Protein AF-A0A7V5U7F6-F1 (afdb_monomer_lite)

Foldseek 3Di:
DDDDPVNVVVVVVVVVVVVVVVVVVVVVCVVVVHPDDDCVVPVPVVVVVVVVVVVVVVVVVVVVVVVVVVVVVVVVVVVVVLVVVLVVVLVVLVVVLPDPPDDPVRNVVSVVVNVVSVD

Secondary structure (DSSP, 8-state):
----HHHHHHHHHHHHHHHHHHHHHHHHHHHH--S--STTT-HHHHHHHHHHHHHHHHHHHHHHHHHHHHHHHHHHHHHHHHHHHHHHHHHHHHHHHT-TTS-HHHHHHHHHHHHHHH-

Sequence (119 aa):
MRITQQMLVRGALRDLNDSSQILAKLQSQLSSGKAIQTPSDDPFGTERALRFRQEIQALSVCRENMDLSKDWLNAADTTLSKVTDMLVQARAIGMRGADDAIGQEARAALAAQVSEMLG

Structure (mmCIF, N/CA/C/O backbone):
data_AF-A0A7V5U7F6-F1
#
_entry.id   AF-A0A7V5U7F6-F1
#
loop_
_atom_site.group_PDB
_atom_site.id
_atom_site.type_symbol
_atom_site.label_atom_id
_atom_site.label_alt_id
_atom_site.label_comp_id
_atom_site.label_asym_id
_atom_site.label_entity_id
_atom_site.label_seq_id
_atom_site.pdbx_PDB_ins_code
_atom_site.Cartn_x
_atom_site.Cartn_y
_atom_site.Cartn_z
_atom_site.occupancy
_atom_site.B_iso_or_equiv
_atom_site.auth_seq_id
_atom_site.auth_comp_id
_atom_site.auth_asym_id
_atom_site.auth_atom_id
_atom_site.pdbx_PDB_model_num
ATOM 1 N N . MET A 1 1 ? -34.428 0.109 62.008 1.00 51.06 1 MET A N 1
ATOM 2 C CA . MET A 1 1 ? -34.818 0.897 60.815 1.00 51.06 1 MET A CA 1
ATOM 3 C C . MET A 1 1 ? -36.071 0.286 60.206 1.00 51.06 1 MET A C 1
ATOM 5 O O . MET A 1 1 ? -36.113 -0.930 60.081 1.00 51.06 1 MET A O 1
ATOM 9 N N . ARG A 1 2 ? -37.098 1.082 59.877 1.00 66.62 2 ARG A N 1
ATOM 10 C CA . ARG A 1 2 ? -38.350 0.573 59.289 1.00 66.62 2 ARG A CA 1
ATOM 11 C C . ARG A 1 2 ? -38.252 0.639 57.770 1.00 66.62 2 ARG A C 1
ATOM 13 O O . ARG A 1 2 ?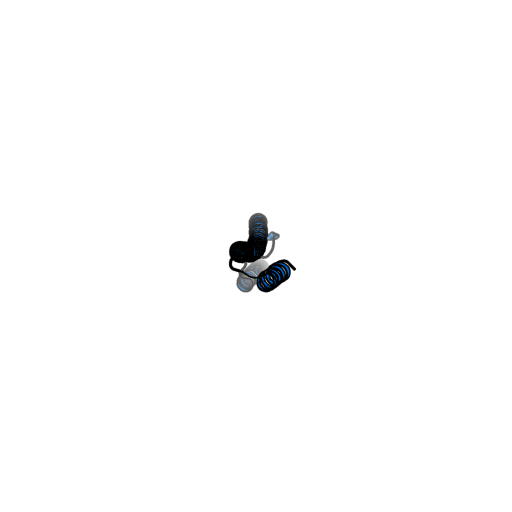 -38.216 1.733 57.214 1.00 66.62 2 ARG A O 1
ATOM 20 N N . ILE A 1 3 ? -38.204 -0.515 57.110 1.00 61.59 3 ILE A N 1
ATOM 21 C CA . ILE A 1 3 ? -38.308 -0.569 55.653 1.00 61.59 3 ILE A CA 1
ATOM 22 C C . ILE A 1 3 ? -39.775 -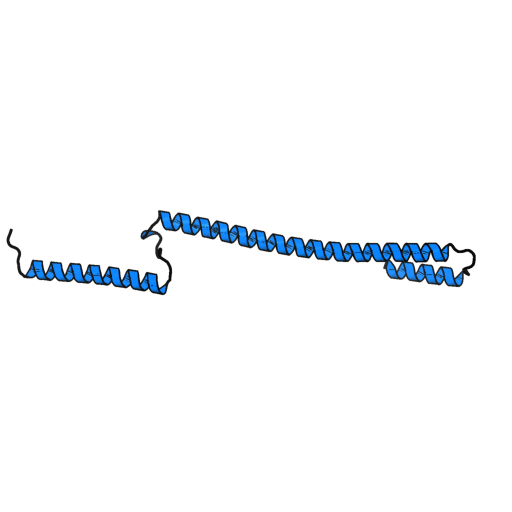0.331 55.289 1.00 61.59 3 ILE A C 1
ATOM 24 O O . ILE A 1 3 ? -40.650 -1.086 55.703 1.00 61.59 3 ILE A O 1
ATOM 28 N N . THR A 1 4 ? -40.070 0.769 54.598 1.00 82.00 4 THR A N 1
ATOM 29 C CA . THR A 1 4 ? -41.429 1.090 54.144 1.00 82.00 4 THR A CA 1
ATOM 30 C C . THR A 1 4 ? -41.657 0.525 52.745 1.00 82.00 4 THR A C 1
ATOM 32 O O . THR A 1 4 ? -40.723 0.426 51.951 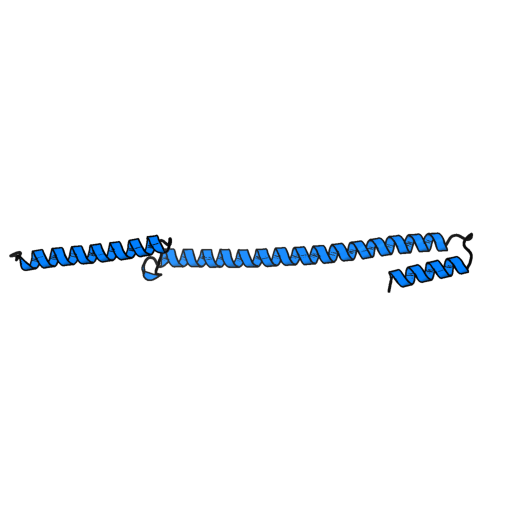1.00 82.00 4 THR A O 1
ATOM 35 N N . GLN A 1 5 ? -42.909 0.199 52.409 1.00 77.25 5 GLN A N 1
ATOM 36 C CA . GLN A 1 5 ? -43.301 -0.274 51.073 1.00 77.25 5 GLN A CA 1
ATOM 37 C C . GLN A 1 5 ? -42.786 0.653 49.954 1.00 77.25 5 GLN A C 1
ATOM 39 O O . GLN A 1 5 ? -42.343 0.192 48.908 1.00 77.25 5 GLN A O 1
ATOM 44 N N . GLN A 1 6 ? -42.764 1.968 50.204 1.00 82.50 6 GLN A N 1
ATOM 45 C CA . GLN A 1 6 ? -42.201 2.958 49.282 1.00 82.50 6 GLN A CA 1
ATOM 46 C C . GLN A 1 6 ? -40.689 2.805 49.060 1.00 82.50 6 GLN A C 1
ATOM 48 O O . GLN A 1 6 ? -40.225 3.074 47.957 1.00 82.50 6 GLN A O 1
ATOM 53 N N . MET A 1 7 ? -39.911 2.376 50.060 1.00 85.06 7 MET A N 1
ATOM 54 C CA . MET A 1 7 ? -38.482 2.099 49.871 1.00 85.06 7 MET A CA 1
ATOM 55 C C . MET A 1 7 ? -38.251 0.828 49.050 1.00 85.06 7 MET A C 1
ATOM 57 O O . MET A 1 7 ? -37.365 0.831 48.203 1.00 85.06 7 MET A O 1
ATOM 61 N N . LEU A 1 8 ? -39.081 -0.207 49.225 1.00 84.94 8 LEU A N 1
ATOM 62 C CA . LEU A 1 8 ? -39.041 -1.416 48.388 1.00 84.94 8 LEU A CA 1
ATOM 63 C C . LEU A 1 8 ? -39.363 -1.104 46.921 1.00 84.94 8 LEU A C 1
ATOM 65 O O . LEU A 1 8 ? -38.617 -1.501 46.032 1.00 84.94 8 LEU A O 1
ATOM 69 N N . VAL A 1 9 ? -40.425 -0.334 46.666 1.00 89.06 9 VAL A N 1
ATOM 70 C CA . VAL A 1 9 ? -40.805 0.071 45.301 1.00 89.06 9 VAL A CA 1
ATOM 71 C C . VAL A 1 9 ? -39.728 0.951 44.657 1.00 89.06 9 VAL A C 1
ATOM 73 O O . VAL A 1 9 ? -39.400 0.759 43.491 1.00 89.06 9 VAL A O 1
ATOM 76 N N . ARG A 1 10 ? -39.127 1.890 45.404 1.00 90.62 10 ARG A N 1
ATOM 77 C CA . ARG A 1 10 ? -38.013 2.710 44.890 1.00 90.62 10 ARG A CA 1
ATOM 78 C C . ARG A 1 10 ? -36.753 1.893 44.605 1.00 90.62 10 ARG A C 1
ATOM 80 O O . ARG A 1 10 ? -36.058 2.223 43.652 1.00 90.62 10 ARG A O 1
ATOM 87 N N . GLY A 1 11 ? -36.461 0.872 45.413 1.00 91.31 11 GLY A N 1
ATOM 88 C CA . GLY A 1 11 ? -35.364 -0.066 45.164 1.00 91.31 11 GLY A CA 1
ATOM 89 C C . GLY A 1 11 ? -35.576 -0.821 43.855 1.00 91.31 11 GLY A C 1
ATOM 90 O O . GLY A 1 11 ? -34.767 -0.696 42.947 1.00 91.31 11 GLY A O 1
ATOM 91 N N . ALA A 1 12 ? -36.740 -1.457 43.701 1.00 91.12 12 ALA A N 1
ATOM 92 C CA . ALA A 1 12 ? -37.089 -2.182 42.480 1.00 91.12 12 ALA A CA 1
ATOM 93 C C . ALA A 1 12 ? -37.054 -1.293 41.221 1.00 91.12 12 ALA A C 1
ATOM 95 O O . ALA A 1 12 ? -36.560 -1.714 40.181 1.00 91.12 12 ALA A O 1
ATOM 96 N N . LEU A 1 13 ? -37.536 -0.046 41.304 1.00 93.62 13 LEU A N 1
ATOM 97 C CA . LEU A 1 13 ? -37.458 0.906 40.187 1.00 93.62 13 LEU A CA 1
ATOM 98 C C . LEU A 1 13 ? -36.021 1.325 39.849 1.00 93.62 13 LEU A C 1
ATOM 100 O O . LEU A 1 13 ? -35.740 1.626 38.689 1.00 93.62 13 LEU A O 1
ATOM 104 N N . ARG A 1 14 ? -35.120 1.373 40.834 1.00 95.44 14 ARG A N 1
ATOM 105 C CA . ARG A 1 14 ? -33.698 1.645 40.602 1.00 95.44 14 ARG A CA 1
ATOM 106 C C . ARG A 1 14 ? -33.046 0.467 39.888 1.00 95.44 14 ARG A C 1
ATOM 108 O O . ARG A 1 14 ? -32.477 0.671 38.825 1.00 95.44 14 ARG A O 1
ATOM 115 N N . ASP A 1 15 ? -33.258 -0.746 40.388 1.00 93.81 15 ASP A N 1
ATOM 116 C CA . ASP A 1 15 ? -32.700 -1.970 39.802 1.00 93.81 15 ASP A CA 1
ATOM 117 C C . ASP A 1 15 ? -33.172 -2.180 38.349 1.00 93.81 15 ASP A C 1
ATOM 119 O O . ASP A 1 15 ? -32.410 -2.616 37.481 1.00 93.81 15 ASP A O 1
ATOM 123 N N . LEU A 1 16 ? -34.429 -1.827 38.055 1.00 94.88 16 LEU A N 1
ATOM 124 C CA . LEU A 1 16 ? -35.007 -1.914 36.710 1.00 94.88 16 LEU A CA 1
ATOM 125 C C . LEU A 1 16 ? -34.411 -0.857 35.766 1.00 94.88 16 LEU A C 1
ATOM 127 O O . LEU A 1 16 ? -34.110 -1.162 34.608 1.00 94.88 16 LEU A O 1
ATOM 131 N N . ASN A 1 17 ? -34.187 0.367 36.254 1.00 95.38 17 ASN A N 1
ATOM 132 C CA . ASN A 1 17 ? -33.478 1.395 35.488 1.00 95.38 17 ASN A CA 1
ATOM 133 C C . ASN A 1 17 ? -32.027 0.989 35.207 1.00 95.38 17 ASN A C 1
ATOM 135 O O . ASN A 1 17 ? -31.588 1.092 34.061 1.00 95.38 17 ASN A O 1
ATOM 139 N N . ASP A 1 18 ? -31.317 0.469 36.207 1.00 95.75 18 ASP A N 1
ATOM 140 C CA . ASP A 1 18 ? -29.932 0.011 36.062 1.00 95.75 18 ASP A CA 1
ATOM 141 C C . ASP A 1 18 ? -29.845 -1.136 35.040 1.00 95.75 18 ASP A C 1
ATOM 143 O O . ASP A 1 18 ? -29.024 -1.107 34.120 1.00 95.75 18 ASP A O 1
ATOM 147 N N . SER A 1 19 ? -30.770 -2.099 35.109 1.00 95.19 19 SER A N 1
ATOM 148 C CA . SER A 1 19 ? -30.867 -3.197 34.135 1.00 95.19 19 SER A CA 1
ATOM 149 C C . SER A 1 19 ? -31.164 -2.701 32.716 1.00 95.19 19 SER A C 1
ATOM 151 O O . SER A 1 19 ? -30.580 -3.192 31.748 1.00 95.19 19 SER A O 1
ATOM 153 N N . SER A 1 20 ? -32.039 -1.700 32.578 1.00 95.44 20 SER A N 1
ATOM 154 C CA . SER A 1 20 ? -32.378 -1.102 31.279 1.00 95.44 20 SER A CA 1
ATOM 155 C C . SER A 1 20 ? -31.184 -0.372 30.658 1.00 95.44 20 SER A C 1
ATOM 157 O O . SER A 1 20 ? -30.967 -0.465 29.449 1.00 95.44 20 SER A O 1
ATOM 159 N N . GLN A 1 21 ? -30.365 0.304 31.470 1.00 94.06 21 GLN A N 1
ATOM 160 C CA . GLN A 1 21 ? -29.133 0.948 31.004 1.00 94.06 21 GLN A CA 1
ATOM 161 C C . GLN A 1 21 ? -28.091 -0.072 30.529 1.00 94.06 21 GLN A C 1
ATOM 163 O O . GLN A 1 21 ? -27.477 0.122 29.477 1.00 94.06 21 GLN A O 1
ATOM 168 N N . ILE A 1 22 ? -27.916 -1.179 31.258 1.00 91.25 22 ILE A N 1
ATOM 169 C CA . ILE A 1 22 ? -27.007 -2.264 30.859 1.00 91.25 22 ILE A CA 1
ATOM 170 C C . ILE A 1 22 ? -27.452 -2.873 29.523 1.00 91.25 22 ILE A C 1
ATOM 172 O O . ILE A 1 22 ? -26.626 -3.057 28.626 1.00 91.25 22 ILE A O 1
ATOM 176 N N . LEU A 1 23 ? -28.753 -3.131 29.357 1.00 94.31 23 LEU A N 1
ATOM 177 C CA . LEU A 1 23 ? -29.326 -3.636 28.106 1.00 94.31 23 LEU A CA 1
ATOM 178 C C . LEU A 1 23 ? -29.074 -2.689 26.931 1.00 94.31 23 LEU A C 1
ATOM 180 O O . LEU A 1 23 ? -28.618 -3.137 25.880 1.00 94.31 23 LEU A O 1
ATOM 184 N N . ALA A 1 24 ? -29.305 -1.388 27.113 1.00 92.75 24 ALA A N 1
ATOM 185 C CA . ALA A 1 24 ? -29.051 -0.391 26.075 1.00 92.75 24 ALA A CA 1
ATOM 186 C C . ALA A 1 24 ? -27.567 -0.354 25.665 1.00 92.75 24 ALA A C 1
ATOM 188 O O . ALA A 1 24 ? -27.248 -0.318 24.474 1.00 92.75 24 ALA A O 1
ATOM 189 N N . LYS A 1 25 ? -26.647 -0.435 26.636 1.00 89.81 25 LYS A N 1
ATOM 190 C CA . LYS A 1 25 ? -25.202 -0.487 26.373 1.00 89.81 25 LYS A CA 1
ATOM 191 C C . LYS A 1 25 ? -24.808 -1.746 25.597 1.00 89.81 25 LYS A C 1
ATOM 193 O O . LYS A 1 25 ? -24.093 -1.642 24.600 1.00 89.81 25 LYS A O 1
ATOM 198 N N . LEU A 1 26 ? -25.300 -2.916 26.006 1.00 90.44 26 LEU A N 1
ATOM 199 C CA . LEU A 1 26 ? -25.041 -4.183 25.313 1.00 90.44 26 LEU A CA 1
ATOM 200 C C . LEU A 1 26 ? -25.612 -4.182 23.895 1.00 90.44 26 LEU A C 1
ATOM 202 O O . LEU A 1 26 ? -24.932 -4.598 22.962 1.00 90.44 26 LEU A O 1
ATOM 206 N N . GLN A 1 27 ? -26.828 -3.668 23.705 1.00 92.50 27 GLN A N 1
ATOM 207 C CA . GLN A 1 27 ? -27.443 -3.562 22.384 1.00 92.50 27 GLN A CA 1
ATOM 208 C C . GLN A 1 27 ? -26.642 -2.637 21.462 1.00 92.50 27 GLN A C 1
ATOM 210 O O . GLN A 1 27 ? -26.456 -2.943 20.282 1.00 92.50 27 GLN A O 1
ATOM 215 N N . SER A 1 28 ? -26.109 -1.542 22.005 1.00 90.19 28 SER A N 1
ATOM 216 C CA . SER A 1 28 ? -25.210 -0.655 21.275 1.00 90.19 28 SER A CA 1
ATOM 217 C C . SER A 1 28 ? -23.916 -1.377 20.882 1.00 90.19 28 SER A C 1
ATOM 219 O O . SER A 1 28 ? -23.518 -1.319 19.718 1.00 90.19 28 SER A O 1
ATOM 221 N N . GLN A 1 29 ? -23.268 -2.093 21.810 1.00 90.31 29 GLN A N 1
ATOM 222 C CA . GLN A 1 29 ? -22.044 -2.866 21.536 1.00 90.31 29 GLN A CA 1
ATOM 223 C C . GLN A 1 29 ? -22.274 -3.958 20.486 1.00 90.31 29 GLN A C 1
ATOM 225 O O . GLN A 1 29 ? -21.439 -4.142 19.602 1.00 90.31 29 GLN A O 1
ATOM 230 N N . LEU A 1 30 ? -23.420 -4.641 20.548 1.00 92.12 30 LEU A N 1
ATOM 231 C CA . LEU A 1 30 ? -23.819 -5.652 19.573 1.00 92.12 30 LEU A CA 1
ATOM 232 C C . LEU A 1 30 ? -24.007 -5.033 18.182 1.00 92.12 30 LEU A C 1
ATOM 234 O O . LEU A 1 30 ? -23.516 -5.569 17.195 1.00 92.12 30 LEU A O 1
ATOM 238 N N . SER A 1 31 ? -24.674 -3.878 18.115 1.00 92.81 31 SER A N 1
ATOM 239 C CA . SER A 1 31 ? -24.937 -3.172 16.856 1.00 92.81 31 SER A CA 1
ATOM 240 C C . SER A 1 31 ? -23.661 -2.598 16.235 1.00 92.81 31 SER A C 1
ATOM 242 O O . SER A 1 31 ? -23.515 -2.595 15.016 1.00 92.81 31 SER A O 1
ATOM 244 N N . SER A 1 32 ? -22.723 -2.108 17.053 1.00 90.88 32 SER A N 1
ATOM 245 C CA . SER A 1 32 ? -21.461 -1.541 16.569 1.00 90.88 32 SER A CA 1
ATOM 246 C C . SER A 1 32 ? -20.368 -2.584 16.324 1.00 90.88 32 SER A C 1
ATOM 248 O O . SER A 1 32 ? -19.376 -2.270 15.663 1.00 90.88 32 SER A O 1
ATOM 250 N N . GLY A 1 33 ? -20.496 -3.780 16.908 1.00 90.06 33 GLY A N 1
ATOM 251 C CA . GLY A 1 33 ? -19.453 -4.808 16.945 1.00 90.06 33 GLY A CA 1
ATOM 252 C C . GLY A 1 33 ? -18.195 -4.395 17.722 1.00 90.06 33 GLY A C 1
ATOM 253 O O . GLY A 1 33 ? -17.177 -5.081 17.658 1.00 90.06 33 GLY A O 1
ATOM 254 N N . LYS A 1 34 ? -18.222 -3.260 18.433 1.00 87.31 34 LYS A N 1
ATOM 255 C CA . LYS A 1 34 ? -17.074 -2.727 19.178 1.00 87.31 34 LYS A CA 1
ATOM 256 C C . LYS A 1 34 ? -17.314 -2.890 20.668 1.00 87.31 34 LYS A C 1
ATOM 258 O O . LYS A 1 34 ? -18.273 -2.341 21.204 1.00 87.31 34 LYS A O 1
ATOM 263 N N . ALA A 1 35 ? -16.381 -3.565 21.336 1.00 84.06 35 ALA A N 1
ATOM 264 C CA . ALA A 1 35 ? -16.392 -3.693 22.790 1.00 84.06 35 ALA A CA 1
ATOM 265 C C . ALA A 1 35 ? -16.265 -2.324 23.490 1.00 84.06 35 ALA A C 1
ATOM 267 O O . ALA A 1 35 ? -16.967 -2.056 24.463 1.00 84.06 35 ALA A O 1
ATOM 268 N N . ILE A 1 36 ? -15.417 -1.439 22.955 1.00 85.50 36 ILE A N 1
ATOM 269 C CA . ILE A 1 36 ? -15.209 -0.079 23.465 1.00 85.50 36 ILE A CA 1
ATOM 270 C C . ILE A 1 36 ? -15.944 0.903 22.552 1.00 85.50 36 ILE A C 1
ATOM 272 O O . ILE A 1 36 ? -15.623 1.013 21.365 1.00 85.50 36 ILE A O 1
ATOM 276 N N . GLN A 1 37 ? -16.942 1.600 23.098 1.00 82.88 37 GLN A N 1
ATOM 277 C CA . GLN A 1 37 ? -17.730 2.586 22.355 1.00 82.88 37 GLN A CA 1
ATOM 278 C C . GLN A 1 37 ? -17.302 4.013 22.652 1.00 82.88 37 GLN A C 1
ATOM 280 O O . GLN A 1 37 ? -17.184 4.821 21.731 1.00 82.88 37 GLN A O 1
ATOM 285 N N . THR A 1 38 ? -17.052 4.307 23.925 1.00 84.44 38 THR A N 1
ATOM 286 C CA . THR A 1 38 ? -16.586 5.616 24.366 1.00 84.44 38 THR A CA 1
ATOM 287 C C . THR A 1 38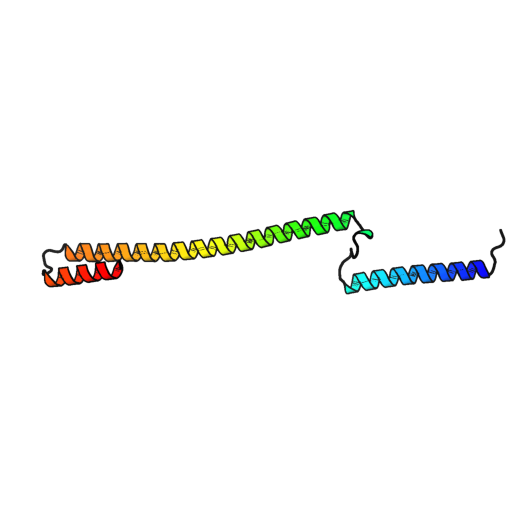 ? -15.236 5.489 25.071 1.00 84.44 38 THR A C 1
ATOM 289 O O . THR A 1 38 ? -15.006 4.496 25.763 1.00 84.44 38 THR A O 1
ATOM 292 N N . PRO A 1 39 ? -14.344 6.489 24.950 1.00 83.31 39 PRO A N 1
ATOM 293 C CA . PRO A 1 39 ? -13.085 6.506 25.695 1.00 83.31 39 PRO A CA 1
ATOM 294 C C . PRO A 1 39 ? -13.276 6.408 27.212 1.00 83.31 39 PRO A C 1
ATOM 296 O O . PRO A 1 39 ? -12.412 5.893 27.911 1.00 83.31 39 PRO A O 1
ATOM 299 N N . SER A 1 40 ? -14.424 6.876 27.710 1.00 86.19 40 SER A N 1
ATOM 300 C CA . SER A 1 40 ? -14.799 6.824 29.122 1.00 86.19 40 SER A CA 1
ATOM 301 C C . SER A 1 40 ? -15.065 5.404 29.638 1.00 86.19 40 SER A C 1
ATOM 303 O O . SER A 1 40 ? -14.951 5.186 30.839 1.00 86.19 40 SER A O 1
ATOM 305 N N . ASP A 1 41 ? -15.422 4.449 28.765 1.00 84.94 41 ASP A N 1
ATOM 306 C CA . ASP A 1 41 ? -15.695 3.057 29.160 1.00 84.94 41 ASP A CA 1
ATOM 307 C C . ASP A 1 41 ? -14.415 2.300 29.543 1.00 84.94 41 ASP A C 1
ATOM 309 O O . ASP A 1 41 ? -14.426 1.500 30.476 1.00 84.94 41 ASP A O 1
ATOM 313 N N . ASP A 1 42 ? -13.327 2.545 28.808 1.00 87.44 42 ASP A N 1
ATOM 314 C CA . ASP A 1 42 ? -11.995 1.997 29.072 1.00 87.44 42 ASP A CA 1
ATOM 315 C C . ASP A 1 42 ? -10.923 2.904 28.435 1.00 87.44 42 ASP A C 1
ATOM 317 O O . ASP A 1 42 ? -10.587 2.746 27.252 1.00 87.44 42 ASP A O 1
ATOM 321 N N . PRO A 1 43 ? -10.367 3.865 29.194 1.00 88.50 43 PRO A N 1
ATOM 322 C CA . PRO A 1 43 ? -9.345 4.775 28.684 1.00 88.50 43 PRO A CA 1
ATOM 323 C C . PRO A 1 43 ? -8.069 4.051 28.233 1.00 88.50 43 PRO A C 1
ATOM 325 O O . PRO A 1 43 ? -7.470 4.431 27.225 1.00 88.50 43 PRO A O 1
ATOM 328 N N . PHE A 1 44 ? -7.671 2.982 28.933 1.00 90.38 44 PHE A N 1
ATOM 329 C CA . PHE A 1 44 ? -6.458 2.218 28.626 1.00 90.38 44 PHE A CA 1
ATOM 330 C C . PHE A 1 44 ? -6.640 1.355 27.376 1.00 90.38 44 PHE A C 1
ATOM 332 O O . PHE A 1 44 ? -5.786 1.340 26.488 1.00 90.38 44 PHE A O 1
ATOM 339 N N . GLY A 1 45 ? -7.775 0.663 27.267 1.00 91.00 45 GLY A N 1
ATOM 340 C CA . GLY A 1 45 ? -8.139 -0.086 26.069 1.00 91.00 45 GLY A CA 1
ATOM 341 C C . GLY A 1 45 ? -8.288 0.820 24.848 1.00 91.00 45 GLY A C 1
ATOM 342 O O . GLY A 1 45 ? -7.874 0.441 23.750 1.00 91.00 45 GLY A O 1
ATOM 343 N N . THR A 1 46 ? -8.809 2.036 25.039 1.00 92.12 46 THR A N 1
ATOM 344 C CA . THR A 1 46 ? -8.941 3.041 23.976 1.00 92.12 46 THR A CA 1
ATOM 345 C C . THR A 1 46 ? -7.586 3.539 23.488 1.00 92.12 46 THR A C 1
ATOM 347 O O . THR A 1 46 ? -7.373 3.570 22.278 1.00 92.12 46 THR A O 1
ATOM 350 N N . GLU A 1 47 ? -6.657 3.884 24.389 1.00 93.50 47 GLU A N 1
ATOM 351 C CA . GLU A 1 47 ? -5.287 4.280 24.017 1.00 93.50 47 GLU A CA 1
ATOM 352 C C . GLU A 1 47 ? -4.630 3.200 23.160 1.00 93.50 47 GLU A C 1
ATOM 354 O O . GLU A 1 47 ? -4.183 3.474 22.046 1.00 93.50 47 GLU A O 1
ATOM 359 N N . ARG A 1 48 ? -4.671 1.948 23.624 1.00 92.75 48 ARG A N 1
ATOM 360 C CA . ARG A 1 48 ? -4.046 0.833 22.916 1.00 92.75 48 ARG A CA 1
ATOM 361 C C . ARG A 1 48 ? -4.687 0.591 21.550 1.00 92.75 48 ARG A C 1
ATOM 363 O O . ARG A 1 48 ? -3.983 0.340 20.575 1.00 92.75 48 ARG A O 1
ATOM 370 N N . ALA A 1 49 ? -6.014 0.675 21.463 1.00 92.00 49 ALA A N 1
ATOM 371 C CA . ALA A 1 49 ? -6.734 0.531 20.201 1.00 92.00 49 ALA A CA 1
ATOM 372 C C . ALA A 1 49 ? -6.409 1.663 19.212 1.00 92.00 49 ALA A C 1
ATOM 374 O O . ALA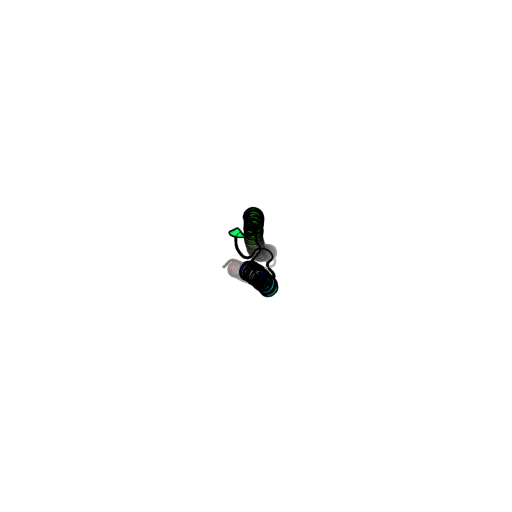 A 1 49 ? -6.263 1.405 18.016 1.00 92.00 49 ALA A O 1
ATOM 375 N N . LEU A 1 50 ? -6.282 2.904 19.691 1.00 92.12 50 LEU A N 1
ATOM 376 C CA . LEU A 1 50 ? -5.875 4.044 18.870 1.00 92.12 50 LEU A CA 1
ATOM 377 C C . LEU A 1 50 ? -4.435 3.896 18.386 1.00 92.12 50 LEU A C 1
ATOM 379 O O . LEU A 1 50 ? -4.187 4.101 17.199 1.00 92.12 50 LEU A O 1
ATOM 383 N N . ARG A 1 51 ? -3.517 3.471 19.257 1.00 95.31 51 ARG A N 1
ATOM 384 C CA . ARG A 1 51 ? -2.123 3.218 18.886 1.00 95.31 51 ARG A CA 1
ATOM 385 C C . ARG A 1 51 ? -2.019 2.161 17.791 1.00 95.31 51 ARG A C 1
ATOM 387 O O . ARG A 1 51 ? -1.424 2.422 16.752 1.00 95.31 51 ARG A O 1
ATOM 394 N N . PHE A 1 52 ? -2.688 1.019 17.950 1.00 95.38 52 PHE A N 1
ATOM 395 C CA . PHE A 1 52 ? -2.699 -0.010 16.906 1.00 95.38 52 PHE A CA 1
ATOM 396 C C . PHE A 1 52 ? -3.331 0.473 15.599 1.00 95.38 52 PHE A C 1
ATOM 398 O O . PHE A 1 52 ? -2.851 0.129 14.524 1.00 95.38 52 PHE A O 1
ATOM 405 N N . ARG A 1 53 ? -4.382 1.300 15.651 1.00 94.75 53 ARG A N 1
ATOM 406 C CA . ARG A 1 53 ? -4.949 1.908 14.436 1.00 94.75 53 ARG A CA 1
ATOM 407 C C . ARG A 1 53 ? -3.954 2.820 13.726 1.00 94.75 53 ARG A C 1
ATOM 409 O O . ARG A 1 53 ? -3.880 2.767 12.503 1.00 94.75 53 ARG A O 1
ATOM 416 N N . GLN A 1 54 ? -3.203 3.624 14.473 1.00 96.81 54 GLN A N 1
ATOM 417 C CA . GLN A 1 54 ? -2.155 4.480 13.915 1.00 96.81 54 GLN A CA 1
ATOM 418 C C . GLN A 1 54 ? -1.032 3.646 13.293 1.00 96.81 54 GLN A C 1
ATOM 420 O O . GLN A 1 54 ? -0.627 3.924 12.168 1.00 96.81 54 GLN A O 1
ATOM 425 N N . GLU A 1 55 ? -0.579 2.592 13.974 1.00 97.19 55 GLU A N 1
ATOM 426 C CA . GLU A 1 55 ? 0.432 1.667 13.449 1.00 97.19 55 GLU A CA 1
ATOM 427 C C . GLU A 1 55 ? -0.040 0.989 12.153 1.00 97.19 55 GLU A C 1
ATOM 429 O O . GLU A 1 55 ? 0.687 0.981 11.162 1.00 97.19 55 GLU A O 1
ATOM 434 N N . ILE A 1 56 ? -1.281 0.490 12.113 1.00 97.56 56 ILE A N 1
ATOM 435 C CA . ILE A 1 56 ? -1.871 -0.107 10.904 1.00 97.56 56 ILE A CA 1
ATOM 436 C C . ILE A 1 56 ? -1.936 0.915 9.766 1.00 97.56 56 ILE A C 1
ATOM 438 O O . ILE A 1 56 ? -1.604 0.586 8.628 1.00 97.56 56 ILE A O 1
ATOM 442 N N . GLN A 1 57 ? -2.342 2.154 10.050 1.00 97.88 57 GLN A N 1
ATOM 443 C CA . GLN A 1 57 ? -2.407 3.209 9.041 1.00 97.88 57 GLN A CA 1
ATOM 444 C C . GLN A 1 57 ? -1.017 3.551 8.494 1.00 97.88 57 GLN A C 1
ATOM 446 O O . GLN A 1 57 ? -0.844 3.638 7.280 1.00 97.88 57 GLN A O 1
ATOM 451 N N . ALA A 1 58 ? -0.018 3.686 9.368 1.00 97.38 58 ALA A N 1
ATOM 452 C CA . ALA A 1 58 ? 1.362 3.936 8.968 1.00 97.38 58 ALA A CA 1
ATOM 453 C C . ALA A 1 58 ? 1.913 2.796 8.096 1.00 97.38 58 ALA A C 1
ATOM 455 O O . ALA A 1 58 ? 2.525 3.049 7.058 1.00 97.38 58 ALA A O 1
ATOM 456 N N . LEU A 1 59 ? 1.641 1.541 8.468 1.00 97.75 59 LEU A N 1
ATOM 457 C CA . LEU A 1 59 ? 2.019 0.371 7.674 1.00 97.75 59 LEU A CA 1
ATOM 458 C C . LEU A 1 59 ? 1.297 0.325 6.323 1.00 97.75 59 LEU A C 1
ATOM 460 O O . LEU A 1 59 ? 1.920 -0.023 5.322 1.00 97.75 59 LEU A O 1
ATOM 464 N N . SER A 1 60 ? 0.017 0.701 6.270 1.00 98.06 60 SER A N 1
ATOM 465 C CA . SER A 1 60 ? -0.751 0.770 5.021 1.00 98.06 60 SER A CA 1
ATOM 466 C C . SER A 1 60 ? -0.138 1.765 4.040 1.00 98.06 60 SER A C 1
ATOM 468 O O . SER A 1 60 ? 0.075 1.422 2.882 1.00 98.06 60 SER A O 1
ATOM 470 N N . VAL A 1 61 ? 0.198 2.968 4.511 1.00 97.12 61 VAL A N 1
ATOM 471 C CA . VAL A 1 61 ? 0.839 4.001 3.680 1.00 97.12 61 VAL A CA 1
ATOM 472 C C . VAL A 1 61 ? 2.243 3.567 3.256 1.00 97.12 61 VAL A C 1
ATOM 474 O O . VAL A 1 61 ? 2.632 3.752 2.107 1.00 97.12 61 VAL A O 1
ATOM 477 N N . CYS A 1 62 ? 3.007 2.941 4.154 1.00 98.19 62 CYS A N 1
ATOM 478 C CA . CYS A 1 62 ? 4.318 2.390 3.814 1.00 98.19 62 CYS A CA 1
ATOM 479 C C . CYS A 1 62 ? 4.215 1.350 2.688 1.00 98.19 62 CYS A C 1
ATOM 481 O O . CYS A 1 62 ? 5.001 1.379 1.743 1.00 98.19 62 CYS A O 1
ATOM 483 N N . ARG A 1 63 ? 3.213 0.466 2.751 1.00 98.06 63 ARG A N 1
ATOM 484 C CA . ARG A 1 63 ? 2.948 -0.528 1.707 1.00 98.06 63 ARG A CA 1
ATOM 485 C C . ARG A 1 63 ? 2.600 0.116 0.368 1.00 98.06 63 ARG A C 1
ATOM 487 O O . ARG A 1 63 ? 3.195 -0.257 -0.633 1.00 98.06 63 ARG A O 1
ATOM 494 N N . GLU A 1 64 ? 1.708 1.100 0.366 1.00 97.94 64 GLU A N 1
ATOM 495 C CA . GLU A 1 64 ? 1.337 1.839 -0.845 1.00 97.94 64 GLU A CA 1
ATOM 496 C C . GLU A 1 64 ? 2.553 2.527 -1.488 1.00 97.94 64 GLU A C 1
ATOM 498 O O . GLU A 1 64 ? 2.770 2.422 -2.694 1.00 97.94 64 GLU A O 1
ATOM 503 N N . ASN A 1 65 ? 3.420 3.139 -0.677 1.00 97.50 65 ASN A N 1
ATOM 504 C CA . ASN A 1 65 ? 4.660 3.749 -1.159 1.00 97.50 65 ASN A CA 1
ATOM 505 C C . ASN A 1 65 ? 5.651 2.718 -1.726 1.00 97.50 65 ASN A C 1
ATOM 507 O O . ASN A 1 65 ? 6.357 3.009 -2.695 1.00 97.50 65 ASN A O 1
ATOM 511 N N . MET A 1 66 ? 5.729 1.522 -1.132 1.00 97.94 66 MET A N 1
ATOM 512 C CA . MET A 1 66 ? 6.552 0.427 -1.657 1.00 97.94 66 MET A CA 1
ATOM 513 C C . MET A 1 66 ? 6.031 -0.072 -3.006 1.00 97.94 66 MET A C 1
ATOM 515 O O . MET A 1 66 ? 6.834 -0.284 -3.915 1.00 97.94 66 MET A O 1
ATOM 519 N N . ASP A 1 67 ? 4.713 -0.211 -3.156 1.00 98.19 67 ASP A N 1
ATOM 520 C CA . ASP A 1 67 ? 4.087 -0.617 -4.416 1.00 98.19 67 ASP A CA 1
ATOM 521 C C . ASP A 1 67 ? 4.341 0.435 -5.512 1.00 98.19 67 ASP A C 1
ATOM 523 O O . ASP A 1 67 ? 4.836 0.095 -6.587 1.00 98.19 67 ASP A O 1
ATOM 527 N N . LEU A 1 68 ? 4.168 1.725 -5.201 1.00 98.00 68 LEU A N 1
ATOM 528 C CA . LEU A 1 68 ? 4.497 2.820 -6.122 1.00 98.00 68 LEU A CA 1
ATOM 529 C C . LEU A 1 68 ? 5.979 2.821 -6.530 1.00 98.00 68 LEU A C 1
ATOM 531 O O . LEU A 1 68 ? 6.316 3.010 -7.699 1.00 98.00 68 LEU A O 1
ATOM 535 N N . SER A 1 69 ? 6.878 2.600 -5.568 1.00 97.56 69 SER A N 1
ATOM 536 C CA . SER A 1 69 ? 8.318 2.531 -5.838 1.00 97.56 69 SER A CA 1
ATOM 537 C C . SER A 1 69 ? 8.653 1.363 -6.763 1.00 97.56 69 SER A C 1
ATOM 539 O O . SER A 1 69 ? 9.475 1.503 -7.668 1.00 97.56 69 SER A O 1
ATOM 541 N N . LYS A 1 70 ? 8.000 0.214 -6.569 1.00 98.19 70 LYS A N 1
ATOM 542 C CA . LYS A 1 70 ? 8.158 -0.961 -7.426 1.00 98.19 70 LYS A CA 1
ATOM 543 C C . LYS A 1 70 ? 7.680 -0.684 -8.848 1.00 98.19 70 LYS A C 1
ATOM 545 O O . LYS A 1 70 ? 8.375 -1.049 -9.792 1.00 98.19 70 LYS A O 1
ATOM 550 N N . ASP A 1 71 ? 6.547 -0.012 -9.010 1.00 97.94 71 ASP A N 1
ATOM 551 C CA . ASP A 1 71 ? 6.032 0.360 -10.329 1.00 97.94 71 ASP A CA 1
ATOM 552 C C . ASP A 1 71 ? 6.983 1.311 -11.060 1.00 97.94 71 ASP A C 1
ATOM 554 O O . ASP A 1 71 ? 7.271 1.118 -12.244 1.00 97.94 71 ASP A O 1
ATOM 558 N N . TRP A 1 72 ? 7.550 2.285 -10.346 1.00 97.69 72 TRP A N 1
ATOM 559 C CA . TRP A 1 72 ? 8.542 3.194 -10.916 1.00 97.69 72 TRP A CA 1
ATOM 560 C C . TRP A 1 72 ? 9.824 2.465 -11.333 1.00 97.69 72 TRP A C 1
ATOM 562 O O . TRP A 1 72 ? 10.335 2.694 -12.430 1.00 97.69 72 TRP A O 1
ATOM 572 N N . LEU A 1 73 ? 10.307 1.530 -10.506 1.00 98.00 73 LEU A N 1
ATOM 573 C CA . LEU A 1 73 ? 11.457 0.687 -10.840 1.00 98.00 73 LEU A CA 1
ATOM 574 C C . LEU A 1 73 ? 11.184 -0.200 -12.060 1.00 98.00 73 LEU A C 1
ATOM 576 O O . LEU A 1 73 ? 12.039 -0.289 -12.934 1.00 98.00 73 LEU A O 1
ATOM 580 N N . ASN A 1 74 ? 9.996 -0.795 -12.176 1.00 98.06 74 ASN A N 1
ATOM 581 C CA . ASN A 1 74 ? 9.622 -1.603 -13.341 1.00 98.06 74 ASN A CA 1
ATOM 582 C C . ASN A 1 74 ? 9.564 -0.766 -14.629 1.00 98.06 74 ASN A C 1
ATOM 584 O O . ASN A 1 74 ? 9.980 -1.223 -15.697 1.00 98.06 74 ASN A O 1
ATOM 588 N N . ALA A 1 75 ? 9.056 0.466 -14.547 1.00 97.31 75 ALA A N 1
ATOM 589 C CA . ALA A 1 75 ? 9.030 1.387 -15.680 1.00 97.31 75 ALA A CA 1
ATOM 590 C C . ALA A 1 75 ? 10.448 1.811 -16.099 1.00 97.31 75 ALA A C 1
ATOM 592 O O . ALA A 1 75 ? 10.759 1.848 -17.295 1.00 97.31 75 ALA A O 1
ATOM 593 N N . ALA A 1 76 ? 11.317 2.088 -15.122 1.00 97.06 76 ALA A N 1
ATOM 594 C CA . ALA A 1 76 ? 12.723 2.389 -15.360 1.00 97.06 76 ALA A CA 1
ATOM 595 C C . ALA A 1 76 ? 13.451 1.198 -16.003 1.00 97.06 76 ALA A C 1
ATOM 597 O O . ALA A 1 76 ? 14.124 1.381 -17.014 1.00 97.06 76 ALA A O 1
ATOM 598 N N . ASP A 1 77 ? 13.251 -0.016 -15.487 1.00 97.31 77 ASP A N 1
ATOM 599 C CA . ASP A 1 77 ? 13.838 -1.251 -16.018 1.00 97.31 77 ASP A CA 1
ATOM 600 C C . ASP A 1 77 ? 13.375 -1.535 -17.453 1.00 97.31 77 ASP A C 1
ATOM 602 O O . ASP A 1 77 ? 14.188 -1.752 -18.349 1.00 97.31 77 ASP A O 1
ATOM 606 N N . THR A 1 78 ? 12.075 -1.395 -17.726 1.00 97.25 78 THR A N 1
ATOM 607 C CA . THR A 1 78 ? 11.523 -1.534 -19.085 1.00 97.25 78 THR A CA 1
ATOM 608 C C . THR A 1 78 ? 12.145 -0.526 -20.051 1.00 97.25 78 THR A C 1
ATOM 610 O O . THR A 1 78 ? 12.457 -0.852 -21.197 1.00 97.25 78 THR A O 1
ATOM 613 N N . THR A 1 79 ? 12.325 0.717 -19.604 1.00 95.56 79 THR A N 1
ATOM 614 C CA . THR A 1 79 ? 12.950 1.767 -20.416 1.00 95.56 79 THR A CA 1
ATOM 615 C C . THR A 1 79 ? 14.422 1.449 -20.668 1.00 95.56 79 THR A C 1
ATOM 617 O O . THR A 1 79 ? 14.887 1.550 -21.802 1.00 95.56 79 THR A O 1
ATOM 620 N N . LEU A 1 80 ? 15.146 0.994 -19.646 1.00 95.94 80 LEU A N 1
ATOM 621 C CA . LEU A 1 80 ? 16.553 0.622 -19.758 1.00 95.94 80 LEU A CA 1
ATOM 622 C C . LEU A 1 80 ? 16.762 -0.603 -20.659 1.00 95.94 80 LEU A C 1
ATOM 624 O O . LEU A 1 80 ? 17.715 -0.631 -21.441 1.00 95.94 80 LEU A O 1
ATOM 628 N N . SER A 1 81 ? 15.856 -1.581 -20.608 1.00 96.19 81 SER A N 1
ATOM 629 C CA . SER A 1 81 ? 15.852 -2.730 -21.517 1.00 96.19 81 SER A CA 1
ATOM 630 C C . SER A 1 81 ? 15.715 -2.274 -22.967 1.00 96.19 81 SER A C 1
ATOM 632 O O . SER A 1 81 ? 16.514 -2.677 -23.806 1.00 96.19 81 SER A O 1
ATOM 634 N N . LYS A 1 82 ? 14.782 -1.356 -23.259 1.00 92.62 82 LYS A N 1
ATOM 635 C CA . LYS A 1 82 ? 14.626 -0.786 -24.609 1.00 92.62 82 LYS A CA 1
ATOM 636 C C . LYS A 1 82 ? 15.889 -0.067 -25.080 1.00 92.62 82 LYS A C 1
ATOM 638 O O . LYS A 1 82 ? 16.302 -0.259 -26.219 1.00 92.62 82 LYS A O 1
ATOM 643 N N . VAL A 1 83 ? 16.521 0.726 -24.211 1.00 91.94 83 VAL A N 1
ATOM 644 C CA . VAL A 1 83 ? 17.790 1.404 -24.534 1.00 91.94 83 VAL A CA 1
ATOM 645 C C . VAL A 1 83 ? 18.892 0.384 -24.823 1.00 91.94 83 VAL A C 1
ATOM 647 O O . VAL A 1 83 ? 19.655 0.547 -25.771 1.00 91.94 83 VAL A O 1
ATOM 650 N N . THR A 1 84 ? 18.961 -0.696 -24.048 1.00 93.62 84 THR A N 1
ATOM 651 C CA . THR A 1 84 ? 19.942 -1.767 -24.260 1.00 93.62 84 THR A CA 1
ATOM 652 C C . THR A 1 84 ? 19.719 -2.465 -25.602 1.00 93.62 84 THR A C 1
ATOM 654 O O . THR A 1 84 ? 20.674 -2.641 -26.360 1.00 93.62 84 THR A O 1
ATOM 657 N N . ASP A 1 85 ? 18.471 -2.781 -25.950 1.00 92.56 85 ASP A N 1
ATOM 658 C CA . ASP A 1 85 ? 18.121 -3.371 -27.245 1.00 92.56 85 ASP A CA 1
ATOM 659 C C . ASP A 1 85 ? 18.478 -2.439 -28.411 1.00 92.56 85 ASP A C 1
ATOM 661 O O . ASP A 1 85 ? 19.061 -2.882 -29.405 1.00 92.56 85 ASP A O 1
ATOM 665 N N . MET A 1 86 ? 18.202 -1.137 -28.277 1.00 90.25 86 MET A N 1
ATOM 666 C CA . MET A 1 86 ? 18.598 -0.120 -29.258 1.00 90.25 86 MET A CA 1
ATOM 667 C C . MET A 1 86 ? 20.118 -0.081 -29.448 1.00 90.25 86 MET A C 1
ATOM 669 O O . MET A 1 86 ? 20.593 -0.070 -30.582 1.00 90.25 86 MET A O 1
ATOM 673 N N . LEU A 1 87 ? 20.900 -0.127 -28.364 1.00 89.06 87 LEU A N 1
ATOM 674 C CA . LEU A 1 87 ? 22.366 -0.143 -28.436 1.00 89.06 87 LEU A CA 1
ATOM 675 C C . LEU A 1 87 ? 22.905 -1.414 -29.108 1.00 89.06 87 LEU A C 1
ATOM 677 O O . LEU A 1 87 ? 23.847 -1.341 -29.902 1.00 89.06 87 LEU A O 1
ATOM 681 N N . VAL A 1 88 ? 22.308 -2.577 -28.834 1.00 91.50 88 VAL A N 1
ATOM 682 C CA . VAL A 1 88 ? 22.674 -3.843 -29.492 1.00 91.50 88 VAL A CA 1
ATOM 683 C C . VAL A 1 88 ? 22.399 -3.771 -30.996 1.00 91.50 88 VAL A C 1
ATOM 685 O O . VAL A 1 88 ? 23.255 -4.166 -31.795 1.00 91.50 88 VAL A O 1
ATOM 688 N N . GLN A 1 89 ? 21.249 -3.227 -31.396 1.00 89.00 89 GLN A N 1
ATOM 689 C CA . GLN A 1 89 ? 20.892 -3.048 -32.806 1.00 89.00 89 GLN A CA 1
ATOM 690 C C . GLN A 1 89 ? 21.802 -2.031 -33.503 1.00 89.00 89 GLN A C 1
ATOM 692 O O . GLN A 1 89 ? 22.332 -2.329 -34.575 1.00 89.00 89 GLN A O 1
ATOM 697 N N . ALA A 1 90 ? 22.078 -0.887 -32.872 1.00 87.44 90 ALA A N 1
ATOM 698 C CA . ALA A 1 90 ? 23.006 0.114 -33.393 1.00 87.44 90 ALA A CA 1
ATOM 699 C C . ALA A 1 90 ? 24.413 -0.473 -33.601 1.00 87.44 90 ALA A C 1
ATOM 701 O O . ALA A 1 90 ? 25.029 -0.264 -34.648 1.00 87.44 90 ALA A O 1
ATOM 702 N N . ARG A 1 91 ? 24.903 -1.293 -32.659 1.00 87.19 91 ARG A N 1
ATOM 703 C CA . ARG A 1 91 ? 26.173 -2.019 -32.810 1.00 87.19 91 ARG A CA 1
ATOM 704 C C . ARG A 1 91 ? 26.137 -3.000 -33.982 1.00 87.19 91 ARG A C 1
ATOM 706 O O . ARG A 1 91 ? 27.110 -3.080 -34.729 1.00 87.19 91 ARG A O 1
ATOM 713 N N . ALA A 1 92 ? 25.046 -3.745 -34.159 1.00 87.25 92 ALA A N 1
ATOM 714 C CA . ALA A 1 92 ? 24.894 -4.675 -35.278 1.00 87.25 92 ALA A CA 1
ATOM 715 C C . ALA A 1 92 ? 24.897 -3.952 -36.635 1.00 87.25 92 ALA A C 1
ATOM 717 O O . ALA A 1 92 ? 25.552 -4.411 -37.572 1.00 87.25 92 ALA A O 1
ATOM 718 N N . ILE A 1 93 ? 24.223 -2.803 -36.727 1.00 86.88 93 ILE A N 1
ATOM 719 C CA . ILE A 1 93 ? 24.238 -1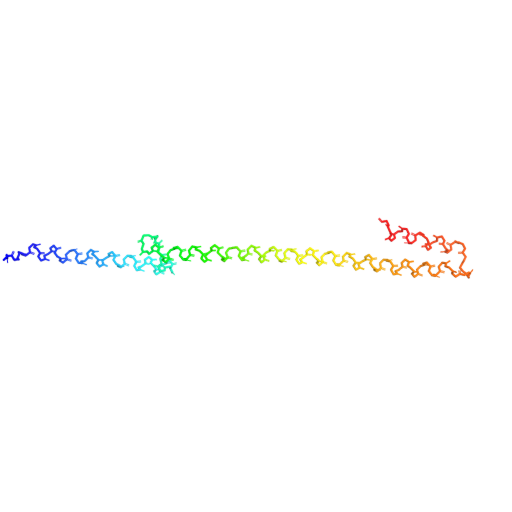.944 -37.916 1.00 86.88 93 ILE A CA 1
ATOM 720 C C . ILE A 1 93 ? 25.651 -1.407 -38.177 1.00 86.88 93 ILE A C 1
ATOM 722 O O . ILE A 1 93 ? 26.129 -1.487 -39.307 1.00 86.88 93 ILE A O 1
ATOM 726 N N . GLY A 1 94 ? 26.351 -0.941 -37.137 1.00 84.44 94 GLY A N 1
ATOM 727 C CA . GLY A 1 94 ? 27.734 -0.472 -37.242 1.00 84.44 94 GLY A CA 1
ATOM 728 C C . GLY A 1 94 ? 28.696 -1.547 -37.754 1.00 84.44 94 GLY A C 1
ATOM 729 O O . GLY A 1 94 ? 29.507 -1.270 -38.633 1.00 84.44 94 GLY A O 1
ATOM 730 N N . MET A 1 95 ? 28.566 -2.792 -37.279 1.00 86.00 95 MET A N 1
ATOM 731 C CA . MET A 1 95 ? 29.366 -3.918 -37.784 1.00 86.00 95 MET A CA 1
ATOM 732 C C . MET A 1 95 ? 29.062 -4.242 -39.249 1.00 86.00 95 MET A C 1
ATOM 734 O O . MET A 1 95 ? 29.986 -4.548 -39.993 1.00 86.00 95 MET A O 1
ATOM 738 N N . ARG A 1 96 ? 27.796 -4.148 -39.683 1.00 83.38 96 ARG A N 1
ATOM 739 C CA . ARG A 1 96 ? 27.441 -4.314 -41.102 1.00 83.38 96 ARG A CA 1
ATOM 740 C C . ARG A 1 96 ? 28.055 -3.203 -41.948 1.00 83.38 96 ARG A C 1
ATOM 742 O O . ARG A 1 96 ? 28.693 -3.495 -42.943 1.00 83.38 96 ARG A O 1
ATOM 749 N N . GLY A 1 97 ? 27.922 -1.943 -41.538 1.00 81.38 97 GLY A N 1
ATOM 750 C CA . GLY A 1 97 ? 28.477 -0.802 -42.276 1.00 81.38 97 GLY A CA 1
ATOM 751 C C . GLY A 1 97 ? 30.009 -0.785 -42.379 1.00 81.38 97 GLY A C 1
ATOM 752 O O . GLY A 1 97 ? 30.536 -0.122 -43.270 1.00 81.38 97 GLY A O 1
ATOM 753 N N . ALA A 1 98 ? 30.706 -1.503 -41.492 1.00 80.69 98 ALA A N 1
ATOM 754 C CA . ALA A 1 98 ? 32.156 -1.687 -41.524 1.00 80.69 98 ALA A CA 1
ATOM 755 C C . ALA A 1 98 ? 32.628 -2.752 -42.534 1.00 80.69 98 ALA A C 1
ATOM 757 O O . ALA A 1 98 ? 33.831 -2.890 -42.735 1.00 80.69 98 ALA A O 1
ATOM 758 N N . ASP A 1 99 ? 31.714 -3.503 -43.156 1.00 81.88 99 ASP A N 1
ATOM 759 C CA . ASP A 1 99 ? 32.045 -4.463 -44.207 1.00 81.88 99 ASP A CA 1
ATOM 760 C C . ASP A 1 99 ? 32.350 -3.730 -45.529 1.00 81.88 99 ASP A C 1
ATOM 762 O O . ASP A 1 99 ? 31.534 -2.962 -46.055 1.00 81.88 99 ASP A O 1
ATOM 766 N N . ASP A 1 100 ? 33.546 -3.964 -46.073 1.00 71.56 100 ASP A N 1
ATOM 767 C CA . ASP A 1 100 ? 34.054 -3.293 -47.274 1.00 71.56 100 ASP A CA 1
ATOM 768 C C . ASP A 1 100 ? 33.239 -3.624 -48.532 1.00 71.56 100 ASP A C 1
ATOM 770 O O . ASP A 1 100 ? 33.231 -2.841 -49.485 1.00 71.56 100 ASP A O 1
ATOM 774 N N . ALA A 1 101 ? 32.493 -4.734 -48.525 1.00 77.06 101 ALA A N 1
ATOM 775 C CA . ALA A 1 101 ? 31.615 -5.133 -49.624 1.00 77.06 101 ALA A CA 1
ATOM 776 C C . ALA A 1 101 ? 30.354 -4.254 -49.767 1.00 77.06 101 ALA A C 1
ATOM 778 O O . ALA A 1 101 ? 29.668 -4.321 -50.790 1.00 77.06 101 ALA A O 1
ATOM 779 N N . ILE A 1 102 ? 30.024 -3.427 -48.768 1.00 75.44 102 ILE A N 1
ATOM 780 C CA . ILE A 1 102 ? 28.811 -2.601 -48.777 1.00 75.44 102 ILE A CA 1
ATOM 781 C C . ILE A 1 102 ? 29.083 -1.256 -49.457 1.00 75.44 102 ILE A C 1
ATOM 783 O O . ILE A 1 102 ? 29.925 -0.472 -49.009 1.00 75.44 102 ILE A O 1
ATOM 787 N N . GLY A 1 103 ? 28.328 -0.968 -50.522 1.00 77.75 103 GLY A N 1
ATOM 788 C CA . GLY A 1 103 ? 28.396 0.291 -51.269 1.00 77.75 103 GLY A CA 1
ATOM 789 C C . GLY A 1 103 ? 27.992 1.526 -50.451 1.00 77.75 103 GLY A C 1
ATOM 790 O O . GLY A 1 103 ? 27.280 1.439 -49.450 1.00 77.75 103 GLY A O 1
ATOM 791 N N . GLN A 1 104 ? 28.432 2.706 -50.898 1.00 76.88 104 GLN A N 1
ATOM 792 C CA . GLN A 1 104 ? 28.265 3.978 -50.179 1.00 76.88 104 GLN A CA 1
ATOM 793 C C . GLN A 1 104 ? 26.794 4.362 -49.932 1.00 76.88 104 GLN A C 1
ATOM 795 O O . GLN A 1 104 ? 26.466 4.895 -48.875 1.00 76.88 104 GLN A O 1
ATOM 800 N N . GLU A 1 105 ? 25.901 4.027 -50.865 1.00 79.19 105 GLU A N 1
ATOM 801 C CA . GLU A 1 105 ? 24.454 4.250 -50.744 1.00 79.19 105 GLU A CA 1
ATOM 802 C C . GLU A 1 105 ? 23.823 3.389 -49.634 1.00 79.19 105 GLU A C 1
ATOM 804 O O . GLU A 1 105 ? 23.061 3.885 -48.805 1.00 79.19 105 GLU A O 1
ATOM 809 N N . ALA A 1 106 ? 24.225 2.119 -49.532 1.00 77.69 106 ALA A N 1
ATOM 810 C CA . ALA A 1 106 ? 23.766 1.223 -48.474 1.00 77.69 106 ALA A CA 1
ATOM 811 C C . ALA A 1 106 ? 24.316 1.625 -47.091 1.00 77.69 106 ALA A C 1
ATOM 813 O O . ALA A 1 106 ? 23.596 1.527 -46.097 1.00 77.69 106 ALA A O 1
ATOM 814 N N . ARG A 1 107 ? 25.544 2.160 -47.004 1.00 78.69 107 ARG A N 1
ATOM 815 C CA . ARG A 1 107 ? 26.066 2.744 -45.749 1.00 78.69 107 ARG A CA 1
ATOM 816 C C . ARG A 1 107 ? 25.289 3.992 -45.321 1.00 78.69 107 ARG A C 1
ATOM 818 O O . ARG A 1 107 ? 25.032 4.154 -44.131 1.00 78.69 107 ARG A O 1
ATOM 825 N N . ALA A 1 108 ? 24.880 4.843 -46.265 1.00 80.50 108 ALA A N 1
ATOM 826 C CA . ALA A 1 108 ? 24.053 6.016 -45.972 1.00 80.50 108 ALA A CA 1
ATOM 827 C C . ALA A 1 108 ? 22.659 5.623 -45.445 1.00 80.50 108 ALA A C 1
ATOM 829 O O . ALA A 1 108 ? 22.182 6.217 -44.480 1.00 80.50 108 ALA A O 1
ATOM 830 N N . ALA A 1 109 ? 22.046 4.575 -46.007 1.00 81.38 109 ALA A N 1
ATOM 831 C CA . ALA A 1 109 ? 20.776 4.033 -45.518 1.00 81.38 109 ALA A CA 1
ATOM 832 C C . ALA A 1 109 ? 20.888 3.443 -44.096 1.00 81.38 109 ALA A C 1
ATOM 834 O O . ALA A 1 109 ? 20.018 3.672 -43.258 1.00 81.38 109 ALA A O 1
ATOM 835 N N . LEU A 1 110 ? 21.984 2.737 -43.789 1.00 81.50 110 LEU A N 1
ATOM 836 C CA . LEU A 1 110 ? 22.259 2.225 -42.440 1.00 81.50 110 LEU A CA 1
ATOM 837 C C . LEU A 1 110 ? 22.483 3.356 -41.420 1.00 81.50 110 LEU A C 1
ATOM 839 O O . LEU A 1 110 ? 22.009 3.265 -40.289 1.00 81.50 110 LEU A O 1
ATOM 843 N N . ALA A 1 111 ? 23.161 4.438 -41.815 1.00 78.88 111 ALA A N 1
ATOM 844 C CA . ALA A 1 111 ? 23.341 5.616 -40.967 1.00 78.88 111 ALA A CA 1
ATOM 845 C C . ALA A 1 111 ? 22.006 6.323 -40.667 1.00 78.88 111 ALA A C 1
ATOM 847 O O . ALA A 1 111 ? 21.766 6.703 -39.521 1.00 78.88 111 ALA A O 1
ATOM 848 N N . ALA A 1 112 ? 21.120 6.435 -41.664 1.00 82.12 112 ALA A N 1
ATOM 849 C CA . ALA A 1 112 ? 19.775 6.980 -41.482 1.00 82.12 112 ALA A CA 1
ATOM 850 C C . ALA A 1 112 ? 18.953 6.146 -40.481 1.00 82.12 112 ALA A C 1
ATOM 852 O O . ALA A 1 112 ? 18.341 6.701 -39.570 1.00 82.12 112 ALA A O 1
ATOM 853 N N . GLN A 1 113 ? 19.025 4.815 -40.573 1.00 79.44 113 GLN A N 1
ATOM 854 C CA . GLN A 1 113 ? 18.350 3.911 -39.639 1.00 79.44 113 GLN A CA 1
ATOM 855 C C . GLN A 1 113 ? 18.848 4.081 -38.194 1.00 79.44 113 GLN A C 1
ATOM 857 O O . GLN A 1 113 ? 18.044 4.127 -37.271 1.00 79.44 113 GLN A O 1
ATOM 862 N N . VAL A 1 114 ? 20.159 4.239 -37.976 1.00 80.75 114 VAL A N 1
ATOM 863 C CA . VAL A 1 114 ? 20.703 4.511 -36.630 1.00 80.75 114 VAL A CA 1
ATOM 864 C C . VAL A 1 114 ? 20.253 5.878 -36.109 1.00 80.75 114 VAL A C 1
ATOM 866 O O . VAL A 1 114 ? 19.935 5.996 -34.928 1.00 80.75 114 VAL A O 1
ATOM 869 N N . SER A 1 115 ? 20.189 6.900 -36.968 1.00 78.44 115 SER A N 1
ATOM 870 C CA . SER A 1 115 ? 19.694 8.222 -36.562 1.00 78.44 115 SER A CA 1
ATOM 871 C C . SER A 1 115 ? 18.209 8.221 -36.197 1.00 78.44 115 SER A C 1
ATOM 873 O O . SER A 1 115 ? 17.823 8.932 -35.279 1.00 78.44 115 SER A O 1
ATOM 875 N N . GLU A 1 116 ? 17.399 7.386 -36.851 1.00 80.25 116 GLU A N 1
ATOM 876 C CA . GLU A 1 116 ? 15.976 7.216 -36.538 1.00 80.25 116 GLU A CA 1
ATOM 877 C C . GLU A 1 116 ? 15.755 6.432 -35.235 1.00 80.25 116 GLU A C 1
ATOM 879 O O . GLU A 1 116 ? 14.790 6.679 -34.527 1.00 80.25 116 GLU A O 1
ATOM 884 N N . MET A 1 117 ? 16.664 5.521 -34.872 1.00 77.56 117 MET A N 1
ATOM 885 C CA . MET A 1 117 ? 16.600 4.807 -33.589 1.00 77.56 117 MET A CA 1
ATOM 886 C C . MET A 1 117 ? 17.043 5.652 -32.383 1.00 77.56 117 MET A C 1
ATOM 888 O O . MET A 1 117 ? 16.716 5.302 -31.251 1.00 77.56 117 MET A O 1
ATOM 892 N N . LEU A 1 118 ? 17.840 6.701 -32.613 1.00 69.62 118 LEU A N 1
ATOM 893 C CA . LEU A 1 118 ? 18.382 7.593 -31.577 1.00 69.62 118 LEU A CA 1
ATOM 894 C C . LEU A 1 118 ? 17.594 8.905 -31.417 1.00 69.62 118 LEU A C 1
ATOM 896 O O . LEU A 1 118 ? 17.827 9.613 -30.434 1.00 69.62 118 LEU A O 1
ATOM 900 N N . GLY A 1 119 ? 16.735 9.247 -32.382 1.00 61.09 119 GLY A N 1
ATOM 901 C CA . GLY A 1 119 ? 15.843 10.414 -32.355 1.00 61.09 119 GLY A CA 1
ATOM 902 C C . GLY A 1 119 ? 14.485 10.092 -31.750 1.00 61.09 119 GLY A C 1
ATOM 903 O O . GLY A 1 119 ? 13.914 11.014 -31.126 1.00 61.09 119 GLY A O 1
#

pLDDT: mean 88.58, std 8.81, range [51.06, 98.19]

Radius of gyration: 39.49 Å; chains: 1; bounding box: 77×16×112 Å